Protein AF-A0AAD3QUY4-F1 (afdb_monomer_lite)

Radius of gyration: 13.64 Å; chains: 1; bounding box: 32×19×39 Å

Organism: Lates japonicus (NCBI:txid270547)

pLDDT: mean 84.62, std 13.78, range [38.97, 95.19]

Foldseek 3Di:
DCPCVAPVCLVVVLVVLQVLLPDDPVVLVVVLVVLVPDDPVVNVVVVVVLVVSLCCLVDPDPPRPHPDCVVRVCSNVSSVSVVVSNVD

Sequence (88 aa):
NPQYSSTSTYVIYAHLLRQIAALSEADHHFLVHWLKKLSARRFRQLVERLLQFISTRLFPAEPDELPPLAKCSWWIPSATRVLSLFNT

Structure (mmCIF, N/CA/C/O backbone):
data_AF-A0AAD3QUY4-F1
#
_entry.id   AF-A0AAD3QUY4-F1
#
loop_
_atom_site.group_PDB
_atom_site.id
_atom_site.type_symbol
_atom_site.label_atom_id
_atom_site.label_alt_id
_atom_site.label_comp_id
_atom_site.label_asym_id
_atom_site.label_entity_id
_atom_site.label_seq_id
_atom_site.pdbx_PDB_ins_code
_atom_site.Cartn_x
_atom_site.Cartn_y
_atom_site.Cartn_z
_atom_site.occupancy
_atom_site.B_iso_or_equiv
_atom_site.auth_seq_id
_atom_site.auth_comp_id
_atom_site.auth_asym_id
_atom_site.auth_atom_id
_atom_site.pdbx_PDB_model_num
ATOM 1 N N . ASN A 1 1 ? -12.508 7.310 -9.048 1.00 38.97 1 ASN A N 1
ATOM 2 C CA . ASN A 1 1 ? -11.587 8.273 -9.679 1.00 38.97 1 ASN A CA 1
ATOM 3 C C . ASN A 1 1 ? -10.653 7.493 -10.606 1.00 38.97 1 ASN A C 1
ATOM 5 O O . ASN A 1 1 ? -9.731 6.863 -10.100 1.00 38.97 1 ASN A O 1
ATOM 9 N N . PRO A 1 2 ? -10.950 7.430 -11.914 1.00 41.19 2 PRO A N 1
ATOM 10 C CA . PRO A 1 2 ? -10.282 6.533 -12.866 1.00 41.19 2 PRO A CA 1
ATOM 11 C C . PRO A 1 2 ? -8.817 6.897 -13.178 1.00 41.19 2 PRO A C 1
ATOM 13 O O . PRO A 1 2 ? -8.116 6.091 -13.782 1.00 41.19 2 PRO A O 1
ATOM 16 N N . GLN A 1 3 ? -8.317 8.048 -12.711 1.00 40.16 3 GLN A N 1
ATOM 17 C CA . GLN A 1 3 ? -6.926 8.478 -12.922 1.00 40.16 3 GLN A CA 1
ATOM 18 C C . GLN A 1 3 ? -5.878 7.700 -12.102 1.00 40.16 3 GLN A C 1
ATOM 20 O O . GLN A 1 3 ? -4.706 7.722 -12.452 1.00 40.16 3 GLN A O 1
ATOM 25 N N . TYR A 1 4 ? -6.275 6.974 -11.049 1.00 47.53 4 TYR A N 1
ATOM 26 C CA . TYR A 1 4 ? -5.352 6.178 -10.215 1.00 47.53 4 TYR A CA 1
ATOM 27 C C . TYR A 1 4 ? -5.180 4.722 -10.677 1.00 47.53 4 TYR A C 1
ATOM 29 O O . TYR A 1 4 ? -4.572 3.918 -9.969 1.00 47.53 4 TYR A O 1
ATOM 37 N N . SER A 1 5 ? -5.756 4.380 -11.828 1.00 49.78 5 SER A N 1
ATOM 38 C CA . SER A 1 5 ? -5.784 3.021 -12.385 1.00 49.78 5 SER A CA 1
ATOM 39 C C . SER A 1 5 ? -4.675 2.780 -13.414 1.00 49.78 5 SER A C 1
ATOM 41 O O . SER A 1 5 ? -4.553 1.672 -13.918 1.00 49.78 5 SER A O 1
ATOM 43 N N . SER A 1 6 ? -3.891 3.810 -13.746 1.00 60.28 6 SER A N 1
ATOM 44 C CA . SER A 1 6 ? -2.797 3.718 -14.712 1.00 60.28 6 SER A CA 1
ATOM 45 C C . SER A 1 6 ? -1.512 3.256 -14.020 1.00 60.28 6 SER A C 1
ATOM 47 O O . SER A 1 6 ? -1.177 3.732 -12.931 1.00 60.28 6 SER A O 1
ATOM 49 N N . THR A 1 7 ? -0.760 2.364 -14.667 1.00 64.38 7 THR A N 1
ATOM 50 C CA . THR A 1 7 ? 0.561 1.888 -14.224 1.00 64.38 7 THR A CA 1
ATOM 51 C C . THR A 1 7 ? 1.552 3.039 -13.993 1.00 64.38 7 THR A C 1
ATOM 53 O O . THR A 1 7 ? 2.439 2.932 -13.146 1.00 64.38 7 THR A O 1
ATOM 56 N N . SER A 1 8 ? 1.326 4.204 -14.611 1.00 67.00 8 SER A N 1
ATOM 57 C CA . SER A 1 8 ? 2.069 5.449 -14.355 1.00 67.00 8 SER A CA 1
ATOM 58 C C . SER A 1 8 ? 2.032 5.910 -12.888 1.00 67.00 8 SER A C 1
ATOM 60 O O . SER A 1 8 ? 3.001 6.472 -12.377 1.00 67.00 8 SER A O 1
ATOM 62 N N . THR A 1 9 ? 0.947 5.636 -12.153 1.00 81.31 9 THR A N 1
ATOM 63 C CA . THR A 1 9 ? 0.806 6.059 -10.748 1.00 81.31 9 THR A CA 1
ATOM 64 C C . THR A 1 9 ? 1.454 5.081 -9.765 1.00 81.31 9 THR A C 1
ATOM 66 O O . THR A 1 9 ? 1.577 5.388 -8.576 1.00 81.31 9 THR A O 1
ATOM 69 N N . TYR A 1 10 ? 1.897 3.909 -10.233 1.00 85.31 10 TYR A N 1
ATOM 70 C CA . TYR A 1 10 ? 2.452 2.860 -9.373 1.00 85.31 10 TYR A CA 1
ATOM 71 C C . TYR A 1 10 ? 3.798 3.269 -8.784 1.00 85.31 10 TYR A C 1
ATOM 73 O O . TYR A 1 10 ? 4.095 2.903 -7.652 1.00 85.31 10 TYR A O 1
ATOM 81 N N . VAL A 1 11 ? 4.567 4.102 -9.489 1.00 87.75 11 VAL A N 1
ATOM 82 C CA . VAL A 1 11 ? 5.811 4.679 -8.961 1.00 87.75 11 VAL A CA 1
ATOM 83 C C . VAL A 1 11 ? 5.526 5.545 -7.732 1.00 87.75 11 VAL A C 1
ATOM 85 O O . VAL A 1 11 ? 6.136 5.355 -6.681 1.00 87.75 11 VAL A O 1
ATOM 88 N N . ILE A 1 12 ? 4.551 6.454 -7.833 1.00 89.62 12 ILE A N 1
ATOM 89 C CA . ILE A 1 12 ? 4.134 7.322 -6.721 1.00 89.62 12 ILE A CA 1
ATOM 90 C C . ILE A 1 12 ? 3.617 6.470 -5.562 1.00 89.62 12 ILE A C 1
ATOM 92 O O . ILE A 1 12 ? 3.990 6.687 -4.408 1.00 89.62 12 ILE A O 1
ATOM 96 N N . TYR A 1 13 ? 2.793 5.466 -5.870 1.00 90.31 13 TYR A N 1
ATOM 97 C CA . TYR A 1 13 ? 2.254 4.568 -4.860 1.00 90.31 13 TYR A CA 1
ATOM 98 C C . TYR A 1 13 ? 3.359 3.781 -4.150 1.00 90.31 13 TYR A C 1
ATOM 100 O O . TYR A 1 13 ? 3.372 3.735 -2.924 1.00 90.31 13 TYR A O 1
ATOM 108 N N . ALA A 1 14 ? 4.347 3.261 -4.880 1.00 91.75 14 ALA A N 1
ATOM 109 C CA . ALA A 1 14 ? 5.500 2.588 -4.296 1.00 91.75 14 ALA A CA 1
ATOM 110 C C . ALA A 1 14 ? 6.242 3.498 -3.311 1.00 91.75 14 ALA A C 1
ATOM 112 O O . ALA A 1 14 ? 6.531 3.088 -2.187 1.00 91.75 14 ALA A O 1
ATOM 113 N N . HIS A 1 15 ? 6.516 4.747 -3.702 1.00 92.44 15 HIS A N 1
ATOM 114 C CA . HIS A 1 15 ? 7.167 5.714 -2.821 1.00 92.44 15 HIS A CA 1
ATOM 115 C C . HIS A 1 15 ? 6.354 5.981 -1.554 1.00 92.44 15 HIS A C 1
ATOM 117 O O . HIS A 1 15 ? 6.934 5.987 -0.470 1.00 92.44 15 HIS A O 1
ATOM 123 N N . LEU A 1 16 ? 5.030 6.122 -1.658 1.00 94.38 16 LEU A N 1
ATOM 124 C CA . LEU A 1 16 ? 4.158 6.249 -0.490 1.00 94.38 16 LEU A CA 1
ATOM 125 C C . LEU A 1 16 ? 4.272 5.029 0.435 1.00 94.38 16 LEU A C 1
ATOM 127 O O . LEU A 1 16 ? 4.456 5.193 1.638 1.00 94.38 16 LEU A O 1
ATOM 131 N N . LEU A 1 17 ? 4.218 3.811 -0.112 1.00 94.75 17 LEU A N 1
ATOM 132 C CA . LEU A 1 17 ? 4.357 2.583 0.677 1.00 94.75 17 LEU A CA 1
ATOM 133 C C . LEU A 1 17 ? 5.716 2.504 1.368 1.00 94.75 17 LEU A 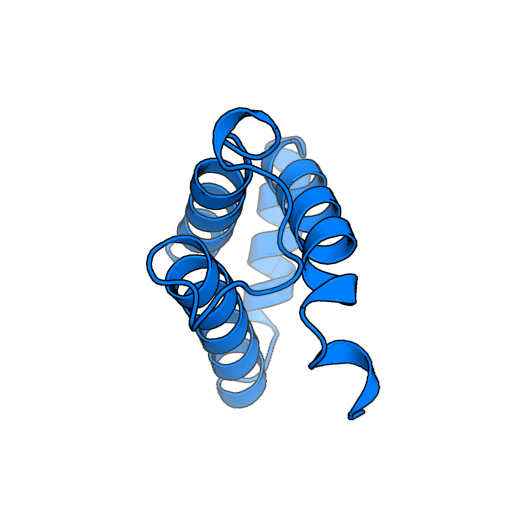C 1
ATOM 135 O O . LEU A 1 17 ? 5.791 2.084 2.518 1.00 94.75 17 LEU A O 1
ATOM 139 N N . ARG A 1 18 ? 6.781 2.954 0.702 1.00 94.44 18 ARG A N 1
ATOM 140 C CA . ARG A 1 18 ? 8.115 3.033 1.300 1.00 94.44 18 ARG A CA 1
ATOM 141 C C . ARG A 1 18 ? 8.172 4.039 2.449 1.00 94.4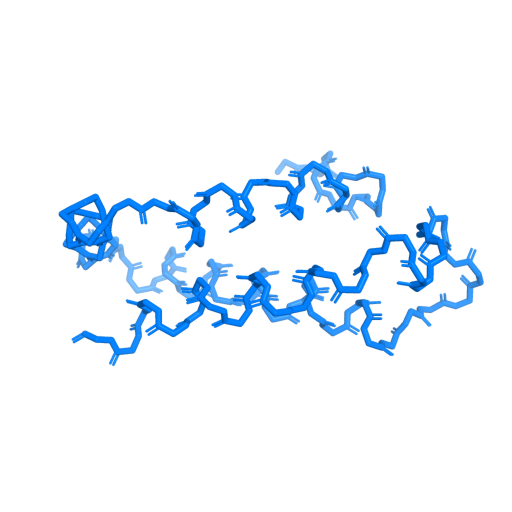4 18 ARG A C 1
ATOM 143 O O . ARG A 1 18 ? 8.793 3.736 3.460 1.00 94.44 18 ARG A O 1
ATOM 150 N N . GLN A 1 19 ? 7.528 5.199 2.311 1.00 95.19 19 GLN A N 1
ATOM 151 C CA . GLN A 1 19 ? 7.444 6.184 3.395 1.00 95.19 19 GLN A CA 1
ATOM 152 C C . GLN A 1 19 ? 6.669 5.620 4.589 1.00 95.19 19 GLN A C 1
ATOM 154 O O . GLN A 1 19 ? 7.164 5.683 5.706 1.00 95.19 19 GLN A O 1
ATOM 159 N N . ILE A 1 20 ? 5.518 4.977 4.353 1.00 94.25 20 ILE A N 1
ATOM 160 C CA . ILE A 1 20 ? 4.736 4.320 5.413 1.00 94.25 20 ILE A CA 1
ATOM 161 C C . ILE A 1 20 ? 5.561 3.220 6.093 1.00 94.25 20 ILE A C 1
ATOM 163 O O . ILE A 1 20 ? 5.613 3.146 7.316 1.00 94.25 20 ILE A O 1
ATOM 167 N N . ALA A 1 21 ? 6.244 2.380 5.318 1.00 94.31 21 ALA A N 1
ATOM 168 C CA . ALA A 1 21 ? 7.097 1.315 5.836 1.00 94.31 21 ALA A CA 1
ATOM 169 C C . ALA A 1 21 ? 8.262 1.840 6.700 1.00 94.31 21 ALA A C 1
ATOM 171 O O . ALA A 1 21 ? 8.693 1.135 7.610 1.00 94.31 21 ALA A O 1
ATOM 172 N N . ALA A 1 22 ? 8.747 3.053 6.423 1.00 94.56 22 ALA A N 1
ATOM 173 C CA . ALA A 1 22 ? 9.855 3.703 7.121 1.00 94.56 22 ALA A CA 1
ATOM 174 C C . ALA A 1 22 ? 9.425 4.627 8.277 1.00 94.56 22 ALA A C 1
ATOM 176 O O . ALA A 1 22 ? 10.289 5.254 8.889 1.00 94.56 22 ALA A O 1
ATOM 177 N N . LEU A 1 23 ? 8.122 4.732 8.568 1.00 94.44 23 LEU A N 1
ATOM 178 C CA . LEU A 1 23 ? 7.629 5.463 9.737 1.00 94.44 23 LEU A CA 1
ATOM 179 C C . LEU A 1 23 ? 8.209 4.892 11.042 1.00 94.44 23 LEU A C 1
ATOM 181 O O . LEU A 1 23 ? 8.647 3.741 11.096 1.00 94.44 23 LEU A O 1
ATOM 185 N N . SER A 1 24 ? 8.207 5.714 12.093 1.00 94.75 24 SER A N 1
ATOM 186 C CA . SER A 1 24 ? 8.581 5.267 13.434 1.00 94.75 24 SER A CA 1
ATOM 187 C C . SER A 1 24 ? 7.539 4.293 14.000 1.00 94.75 24 SER A C 1
ATOM 189 O O . SER A 1 24 ? 6.376 4.321 13.600 1.00 94.75 24 SER A O 1
ATOM 191 N N . GLU A 1 25 ? 7.922 3.478 14.985 1.00 90.81 25 GLU A N 1
ATOM 192 C CA . GLU A 1 25 ? 6.988 2.557 15.660 1.00 90.81 25 GLU A CA 1
ATOM 193 C C . GLU A 1 25 ? 5.775 3.291 16.261 1.00 90.81 25 GLU A C 1
ATOM 195 O O . GLU A 1 25 ? 4.641 2.818 16.181 1.00 90.81 25 GLU A O 1
ATOM 200 N N . ALA A 1 26 ? 5.985 4.493 16.811 1.00 93.12 26 ALA A N 1
ATOM 201 C CA . ALA A 1 26 ? 4.898 5.314 17.339 1.00 93.12 26 ALA A CA 1
ATOM 202 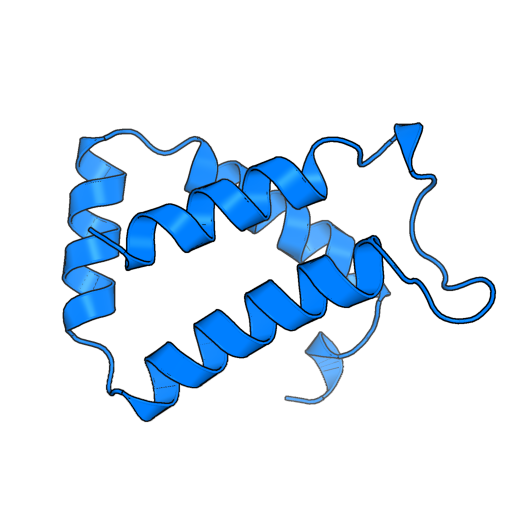C C . ALA A 1 26 ? 3.900 5.701 16.235 1.00 93.12 26 ALA A C 1
ATOM 204 O O . ALA A 1 26 ? 2.689 5.548 16.406 1.00 93.12 26 ALA A O 1
ATOM 205 N N . ASP A 1 27 ? 4.399 6.140 15.081 1.00 93.75 27 ASP A N 1
ATOM 206 C CA . ASP A 1 27 ? 3.567 6.497 13.931 1.00 93.75 27 ASP A CA 1
ATOM 207 C C . ASP A 1 27 ? 2.862 5.271 13.330 1.00 93.75 27 ASP A C 1
ATOM 209 O O . ASP A 1 27 ? 1.707 5.371 12.906 1.00 93.75 27 ASP A O 1
ATOM 213 N N . HIS A 1 28 ? 3.505 4.096 13.339 1.00 92.81 28 HIS A N 1
ATOM 214 C CA . HIS A 1 28 ? 2.859 2.834 12.969 1.00 92.81 28 HIS A CA 1
ATOM 215 C C . HIS A 1 28 ? 1.693 2.516 13.897 1.00 92.81 28 HIS A C 1
ATOM 217 O O . HIS A 1 28 ? 0.603 2.222 13.408 1.00 92.81 28 HIS A O 1
ATOM 223 N N . HIS A 1 29 ? 1.866 2.645 15.213 1.00 92.38 29 HIS A N 1
ATOM 224 C CA . HIS A 1 29 ? 0.778 2.438 16.170 1.00 92.38 29 HIS A CA 1
ATOM 225 C C . HIS A 1 29 ? -0.395 3.394 15.920 1.00 92.38 29 HIS A C 1
ATOM 227 O O . HIS A 1 29 ? -1.553 2.961 15.904 1.00 92.38 29 HIS A O 1
ATOM 233 N N . PHE A 1 30 ? -0.121 4.678 15.662 1.00 92.94 30 PHE A N 1
ATOM 234 C CA . PHE A 1 30 ? -1.162 5.645 15.304 1.00 92.94 30 PHE A CA 1
ATOM 235 C C . PHE A 1 30 ? -1.883 5.268 14.009 1.00 92.94 30 PHE A C 1
ATOM 237 O O . PHE A 1 30 ? -3.115 5.324 13.953 1.00 92.94 30 PHE A O 1
ATOM 244 N N . LEU A 1 31 ? -1.141 4.847 12.983 1.00 91.88 31 LEU A N 1
ATOM 245 C CA . LEU A 1 31 ? -1.703 4.434 11.703 1.00 91.88 31 LEU A CA 1
ATOM 246 C C . LEU A 1 31 ? -2.598 3.200 11.855 1.00 91.88 31 LEU A C 1
ATOM 248 O O . LEU A 1 31 ? -3.732 3.214 11.381 1.00 91.88 31 LEU A O 1
ATOM 252 N N . VAL A 1 32 ? -2.133 2.159 12.548 1.00 92.12 32 VAL A N 1
ATOM 253 C CA . VAL A 1 32 ? -2.912 0.938 12.815 1.00 92.12 32 VAL A CA 1
ATOM 254 C C . VAL A 1 32 ? -4.184 1.269 13.586 1.00 92.12 32 VAL A C 1
ATOM 256 O O . VAL A 1 32 ? -5.273 0.817 13.227 1.00 92.12 32 VAL A O 1
ATOM 259 N N . HIS A 1 33 ? -4.083 2.118 14.607 1.00 92.19 33 HIS A N 1
ATOM 260 C CA . HIS A 1 33 ? -5.247 2.561 15.363 1.00 92.19 33 HIS A CA 1
ATOM 261 C C . HIS A 1 33 ? -6.241 3.354 14.498 1.00 92.19 33 HIS A C 1
ATOM 263 O O . HIS A 1 33 ? -7.454 3.179 14.623 1.00 92.19 33 HIS A O 1
ATOM 269 N N . TRP A 1 34 ? -5.75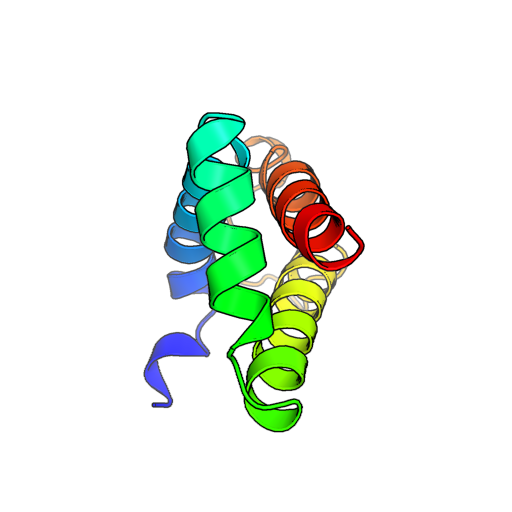5 4.195 13.582 1.00 91.81 34 TRP A N 1
ATOM 270 C CA . TRP A 1 34 ? -6.609 4.898 12.626 1.00 91.81 34 TRP A CA 1
ATOM 271 C C . TRP A 1 34 ? -7.285 3.935 11.640 1.00 91.81 34 TRP A C 1
ATOM 273 O O . TRP A 1 34 ? -8.484 4.055 11.385 1.00 91.81 34 TRP A O 1
ATOM 283 N N . LEU A 1 35 ? -6.558 2.933 11.141 1.00 89.69 35 LEU A N 1
ATOM 284 C CA . LEU A 1 35 ? -7.088 1.914 10.231 1.00 89.69 35 LEU A CA 1
ATOM 285 C C . LEU A 1 35 ? -8.192 1.075 10.880 1.00 89.69 35 LEU A C 1
ATOM 287 O O . LEU A 1 35 ? -9.187 0.783 10.218 1.00 89.69 35 LEU A O 1
ATOM 291 N N . LYS A 1 36 ? -8.080 0.773 12.180 1.00 89.12 36 LYS A N 1
ATOM 292 C CA . LYS A 1 36 ? -9.128 0.089 12.963 1.00 89.12 36 LYS A CA 1
ATOM 293 C C . LYS A 1 36 ? -10.451 0.872 13.012 1.00 89.12 36 LYS A C 1
ATOM 295 O O . LYS A 1 36 ? -11.498 0.275 13.243 1.00 89.12 36 LYS A O 1
ATOM 300 N N . LYS A 1 37 ? -10.438 2.187 12.752 1.00 92.69 37 LYS A N 1
ATOM 301 C CA . LYS A 1 37 ? -11.651 3.026 12.662 1.00 92.69 37 LYS A CA 1
ATOM 302 C C . LYS A 1 37 ? -12.297 3.030 11.273 1.00 92.69 37 LYS A C 1
ATOM 304 O O . LYS A 1 37 ? -13.383 3.590 11.110 1.00 92.69 37 LYS A O 1
ATOM 309 N N . LEU A 1 38 ? -11.653 2.459 10.254 1.00 91.75 38 LEU A N 1
ATOM 310 C CA . LEU A 1 38 ? -12.240 2.355 8.922 1.00 91.75 38 LEU A CA 1
ATOM 311 C C . LEU A 1 38 ? -13.358 1.312 8.904 1.00 91.75 38 LEU A C 1
ATOM 313 O O . LEU A 1 38 ? -13.293 0.283 9.569 1.00 91.75 38 LEU A O 1
ATOM 317 N N . SER A 1 39 ? -14.376 1.540 8.073 1.00 94.12 39 SER A N 1
ATOM 318 C CA . SER A 1 39 ? -15.368 0.498 7.816 1.00 94.12 39 SER A CA 1
ATOM 319 C C . SER A 1 39 ? -14.722 -0.696 7.114 1.00 94.12 39 SER A C 1
ATOM 321 O O . SER A 1 39 ? -13.833 -0.522 6.273 1.00 94.12 39 SER A O 1
ATOM 323 N N . ALA A 1 40 ? -15.230 -1.902 7.380 1.00 91.81 40 ALA A N 1
ATOM 324 C CA . ALA A 1 40 ? -14.738 -3.137 6.766 1.00 91.81 40 ALA A CA 1
ATOM 325 C C . ALA A 1 40 ? -14.650 -3.043 5.230 1.00 91.81 40 ALA A C 1
ATOM 327 O O . ALA A 1 40 ? -13.688 -3.513 4.629 1.00 91.81 40 ALA A O 1
ATOM 328 N N . ARG A 1 41 ? -15.603 -2.347 4.590 1.00 94.50 41 ARG A N 1
ATOM 329 C CA . ARG A 1 41 ? -15.585 -2.090 3.141 1.00 94.50 41 ARG A CA 1
ATOM 330 C C . ARG A 1 41 ? -14.362 -1.281 2.701 1.00 94.50 41 ARG A C 1
ATOM 332 O O . ARG A 1 41 ? -13.726 -1.641 1.717 1.00 94.50 41 ARG A O 1
ATOM 339 N N . ARG A 1 42 ? -14.042 -0.186 3.399 1.00 92.88 42 ARG A N 1
ATOM 340 C CA . ARG A 1 42 ? -12.886 0.667 3.063 1.00 92.88 42 ARG A CA 1
ATOM 341 C C . ARG A 1 42 ? -11.570 -0.047 3.349 1.00 92.88 42 ARG A C 1
ATOM 343 O O . ARG A 1 42 ? -10.649 0.043 2.547 1.00 92.88 42 ARG A O 1
ATOM 350 N N . PHE A 1 43 ? -11.504 -0.776 4.460 1.00 92.00 43 PHE A N 1
ATOM 351 C CA . PHE A 1 43 ? -10.336 -1.579 4.806 1.00 92.00 43 PHE A CA 1
ATOM 352 C C . PHE A 1 43 ? -10.062 -2.654 3.747 1.00 92.00 43 PHE A C 1
ATOM 354 O O . PHE A 1 43 ? -8.954 -2.740 3.226 1.00 92.00 43 PHE A O 1
ATOM 361 N N . ARG A 1 44 ? -11.098 -3.391 3.329 1.00 92.81 44 ARG A N 1
ATOM 362 C CA . ARG A 1 44 ? -10.999 -4.376 2.247 1.00 92.81 44 ARG A CA 1
ATOM 363 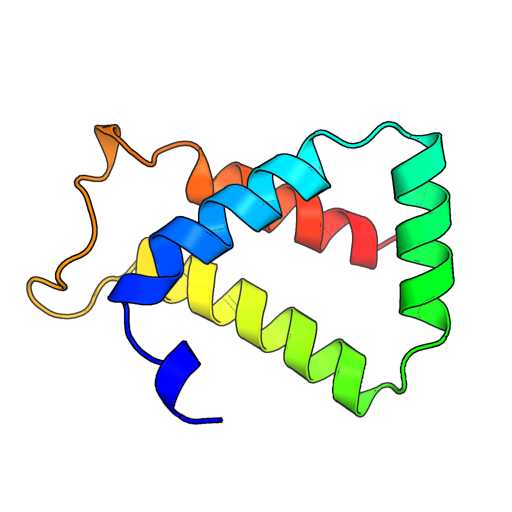C C . ARG A 1 44 ? -10.482 -3.763 0.944 1.00 92.81 44 ARG A C 1
ATOM 365 O O . ARG A 1 44 ? -9.566 -4.315 0.351 1.00 92.81 44 ARG A O 1
ATOM 372 N N . GLN A 1 45 ? -10.993 -2.597 0.547 1.00 93.12 45 GLN A N 1
ATOM 373 C CA . GLN A 1 45 ? -10.514 -1.888 -0.649 1.00 93.12 45 GLN A CA 1
ATOM 374 C C . GLN A 1 45 ? -9.028 -1.501 -0.563 1.00 93.12 45 GLN A C 1
ATOM 376 O O . GLN A 1 45 ? -8.329 -1.525 -1.575 1.00 93.12 45 GLN A O 1
ATOM 381 N N . LEU A 1 46 ? -8.526 -1.146 0.626 1.00 91.81 46 LEU A N 1
ATOM 382 C CA . LEU A 1 46 ? -7.100 -0.867 0.831 1.00 91.81 46 LEU A CA 1
ATOM 383 C C . LEU A 1 46 ? -6.249 -2.130 0.673 1.00 91.81 46 LEU A C 1
ATOM 385 O O . LEU A 1 46 ? -5.234 -2.091 -0.020 1.00 91.81 46 LEU A O 1
ATOM 389 N N . VAL A 1 47 ? -6.679 -3.241 1.279 1.00 93.25 47 VAL A N 1
ATOM 390 C CA . VAL A 1 47 ? -6.001 -4.541 1.164 1.00 93.25 47 VAL A CA 1
ATOM 391 C C . VAL A 1 47 ? -5.979 -5.008 -0.291 1.00 93.25 47 VAL A C 1
ATOM 393 O O . VAL A 1 47 ? -4.917 -5.337 -0.811 1.00 93.25 47 VAL A O 1
ATOM 396 N N . GLU A 1 48 ? -7.120 -4.970 -0.979 1.00 94.06 48 GLU A N 1
ATOM 397 C CA . GLU A 1 48 ? -7.234 -5.352 -2.392 1.00 94.06 48 GLU A CA 1
ATOM 398 C C . GLU A 1 48 ? -6.309 -4.510 -3.279 1.00 94.06 48 GLU A C 1
ATOM 400 O O . GLU A 1 48 ? -5.625 -5.054 -4.142 1.00 94.06 48 GLU A O 1
ATOM 405 N N . ARG A 1 49 ? -6.203 -3.200 -3.024 1.00 92.06 49 ARG A N 1
ATOM 406 C CA . ARG A 1 49 ? -5.310 -2.313 -3.784 1.00 92.06 49 ARG A CA 1
ATOM 407 C C . ARG A 1 49 ? -3.828 -2.632 -3.570 1.00 92.06 49 ARG A C 1
ATOM 409 O O . ARG A 1 49 ? -3.056 -2.581 -4.527 1.00 92.06 49 ARG A O 1
ATOM 416 N N . LEU A 1 50 ? -3.425 -2.968 -2.344 1.00 92.81 50 LEU A N 1
ATOM 417 C CA . LEU A 1 50 ? -2.058 -3.410 -2.045 1.00 92.81 50 LEU A CA 1
ATOM 418 C C . LEU A 1 50 ? -1.742 -4.742 -2.729 1.00 92.81 50 LEU A C 1
ATOM 420 O O . LEU A 1 50 ? -0.691 -4.878 -3.353 1.00 92.81 50 LEU A O 1
ATOM 424 N N . LEU A 1 51 ? -2.665 -5.703 -2.654 1.00 92.56 51 LEU A N 1
ATOM 425 C CA . LEU A 1 51 ? -2.516 -7.007 -3.299 1.00 92.56 51 LEU A CA 1
ATOM 426 C C . LEU A 1 51 ? -2.466 -6.883 -4.823 1.00 92.56 51 LEU A C 1
ATOM 428 O O . LEU A 1 51 ? -1.637 -7.538 -5.452 1.00 92.56 51 LEU A O 1
ATOM 432 N N . GLN A 1 52 ? -3.286 -6.013 -5.417 1.00 91.00 52 GLN A N 1
ATOM 433 C CA . GLN A 1 52 ? -3.241 -5.719 -6.847 1.00 91.00 52 GLN A CA 1
ATOM 434 C C . GLN A 1 52 ? -1.886 -5.121 -7.239 1.00 91.00 52 GLN A C 1
ATOM 436 O O . GLN A 1 52 ? -1.264 -5.607 -8.175 1.00 91.00 52 GLN A O 1
ATOM 441 N N . PHE A 1 53 ? -1.382 -4.136 -6.489 1.00 90.25 53 PHE A N 1
ATOM 442 C CA . PHE A 1 53 ? -0.066 -3.545 -6.742 1.00 90.25 53 PHE A CA 1
ATOM 443 C C . PHE A 1 53 ? 1.064 -4.587 -6.700 1.00 90.25 53 PHE A C 1
ATOM 445 O O . PHE A 1 53 ? 1.914 -4.613 -7.591 1.00 90.25 53 PHE A O 1
ATOM 452 N N . ILE A 1 54 ? 1.056 -5.473 -5.697 1.00 90.62 54 ILE A N 1
ATOM 453 C CA . ILE A 1 54 ? 2.027 -6.572 -5.591 1.00 90.62 54 ILE A CA 1
ATOM 454 C C . ILE A 1 54 ? 1.882 -7.534 -6.776 1.00 90.62 54 ILE A C 1
ATOM 456 O O . ILE A 1 54 ? 2.883 -7.884 -7.399 1.00 90.62 54 ILE A O 1
ATOM 460 N N . SER A 1 55 ? 0.652 -7.925 -7.114 1.00 89.75 55 SER A N 1
ATOM 461 C CA . SER A 1 55 ? 0.364 -8.885 -8.187 1.00 89.75 55 SER A CA 1
ATOM 462 C C . SER A 1 55 ? 0.800 -8.357 -9.549 1.00 89.75 55 SER A C 1
ATOM 464 O O . SER A 1 55 ? 1.544 -9.035 -10.244 1.00 89.75 55 SER A O 1
ATOM 466 N N . THR A 1 56 ? 0.429 -7.122 -9.897 1.00 86.75 56 THR A N 1
ATOM 467 C CA . THR A 1 56 ? 0.857 -6.460 -11.137 1.00 86.75 56 THR A CA 1
ATOM 468 C C . THR A 1 56 ? 2.375 -6.317 -11.205 1.00 86.75 56 THR A C 1
ATOM 470 O O . THR A 1 56 ? 2.953 -6.382 -12.284 1.00 86.75 56 THR A O 1
ATOM 473 N N . ARG A 1 57 ? 3.055 -6.137 -10.064 1.00 85.75 57 ARG A N 1
ATOM 474 C CA . ARG A 1 57 ? 4.517 -6.044 -10.061 1.00 85.75 57 ARG A CA 1
ATOM 475 C C . ARG A 1 57 ? 5.210 -7.398 -10.226 1.00 85.75 57 ARG A C 1
ATOM 477 O O . ARG A 1 57 ? 6.274 -7.442 -10.838 1.00 85.75 57 ARG A O 1
ATOM 484 N N . LEU A 1 58 ? 4.648 -8.463 -9.656 1.00 86.94 58 LEU A N 1
ATOM 485 C CA . LEU A 1 58 ? 5.165 -9.831 -9.780 1.00 86.94 58 LEU A CA 1
ATOM 486 C C . LEU A 1 58 ? 4.875 -10.437 -11.155 1.00 86.94 58 LEU A C 1
ATOM 488 O O . LEU A 1 58 ? 5.717 -11.138 -11.707 1.00 86.94 58 LEU A O 1
ATOM 492 N N . PHE A 1 59 ? 3.696 -10.145 -11.696 1.00 85.44 59 PHE A N 1
ATOM 493 C CA . PHE A 1 59 ? 3.178 -10.686 -12.945 1.00 85.44 59 PHE A CA 1
ATOM 494 C C . PHE A 1 59 ? 2.683 -9.529 -13.826 1.00 85.44 59 PHE A C 1
ATOM 496 O O . PHE A 1 59 ? 1.472 -9.332 -13.958 1.00 85.44 59 PHE A O 1
ATOM 503 N N . PRO A 1 60 ? 3.595 -8.708 -14.377 1.00 76.81 60 PRO A N 1
ATOM 504 C CA . PRO A 1 60 ? 3.201 -7.641 -15.286 1.00 76.81 60 PRO A CA 1
ATOM 505 C C . PRO A 1 60 ? 2.579 -8.252 -16.547 1.00 76.81 60 PRO A C 1
ATOM 507 O O . PRO A 1 60 ? 3.110 -9.220 -17.095 1.00 76.81 60 PRO A O 1
ATOM 510 N N . ALA A 1 61 ? 1.458 -7.694 -17.006 1.00 68.50 61 ALA A N 1
ATOM 511 C CA . ALA A 1 61 ? 0.979 -7.979 -18.355 1.00 68.50 61 ALA A CA 1
ATOM 512 C C . ALA A 1 61 ? 1.969 -7.370 -19.376 1.00 68.50 61 ALA A C 1
ATOM 514 O O . ALA A 1 61 ? 2.772 -6.513 -19.006 1.00 68.50 61 ALA A O 1
ATOM 515 N N . GLU A 1 62 ? 1.966 -7.871 -20.618 1.00 64.44 62 GLU A N 1
ATOM 516 C CA . GLU A 1 62 ? 2.807 -7.454 -21.765 1.00 64.44 62 GLU A CA 1
ATOM 517 C C . GLU A 1 62 ? 3.309 -5.999 -21.741 1.00 64.44 62 GLU A C 1
ATOM 519 O O . GLU A 1 62 ? 2.554 -5.123 -21.335 1.00 64.44 62 GLU A O 1
ATOM 524 N N . PRO A 1 63 ? 4.519 -5.720 -22.275 1.00 59.84 63 PRO A N 1
ATOM 525 C CA . PRO A 1 63 ? 5.510 -4.837 -21.652 1.00 59.84 63 PRO A CA 1
ATOM 526 C C . PRO A 1 63 ? 4.883 -3.558 -21.087 1.00 59.84 63 PRO A C 1
ATOM 528 O O . PRO A 1 63 ? 4.907 -2.497 -21.709 1.00 59.84 63 PRO A O 1
ATOM 531 N N . ASP A 1 64 ? 4.321 -3.687 -19.886 1.00 59.78 64 ASP A N 1
ATOM 532 C CA . ASP A 1 64 ? 3.777 -2.575 -19.130 1.00 59.78 64 ASP A CA 1
ATOM 533 C C . ASP A 1 64 ? 4.913 -1.556 -18.946 1.00 59.78 64 ASP A C 1
ATOM 535 O O . ASP A 1 64 ? 6.068 -1.944 -18.735 1.00 59.78 64 ASP A O 1
ATOM 539 N N . GLU A 1 65 ? 4.603 -0.256 -18.984 1.00 68.88 65 GLU A N 1
ATOM 540 C CA . GLU A 1 65 ? 5.544 0.870 -18.795 1.00 68.88 65 GLU A CA 1
ATOM 541 C C . GLU A 1 65 ? 6.141 0.930 -17.370 1.00 68.88 65 GLU A C 1
ATOM 543 O O . GLU A 1 65 ? 6.486 1.983 -16.826 1.00 68.88 65 GLU A O 1
ATOM 548 N N . LEU A 1 66 ? 6.227 -0.211 -16.699 1.00 72.62 66 LEU A N 1
ATOM 549 C CA . LEU A 1 66 ? 6.792 -0.339 -15.386 1.00 72.62 66 LEU A CA 1
ATOM 550 C C . LEU A 1 66 ? 8.321 -0.246 -15.459 1.00 72.62 66 LEU A C 1
ATOM 552 O O . LEU A 1 66 ? 8.967 -0.875 -16.300 1.00 72.62 66 LEU A O 1
ATOM 556 N N . PRO A 1 67 ? 8.944 0.476 -14.516 1.00 77.31 67 PRO A N 1
ATOM 557 C CA . PRO A 1 67 ? 10.392 0.562 -14.448 1.00 77.31 67 PRO A CA 1
ATOM 558 C C . PRO A 1 67 ? 11.035 -0.831 -14.291 1.00 77.31 67 PRO A C 1
ATOM 560 O O . PRO A 1 67 ? 10.444 -1.721 -13.659 1.00 77.31 67 PRO A O 1
ATOM 563 N N . PRO A 1 68 ? 12.274 -1.023 -14.789 1.00 78.94 68 PRO A N 1
ATOM 564 C CA . PRO A 1 68 ? 12.997 -2.289 -14.683 1.00 78.94 68 PRO A CA 1
ATOM 565 C C . PRO A 1 68 ? 13.023 -2.838 -13.254 1.00 78.94 68 PRO A C 1
ATOM 567 O O . PRO A 1 68 ? 13.161 -2.070 -12.296 1.00 78.94 68 PRO A O 1
ATOM 570 N N . LEU A 1 69 ? 12.938 -4.166 -13.098 1.00 74.31 69 LEU A N 1
ATOM 571 C CA . LEU A 1 69 ? 12.881 -4.822 -11.782 1.00 74.31 69 LEU A CA 1
ATOM 572 C C . LEU A 1 69 ? 14.003 -4.368 -10.840 1.00 74.31 69 LEU A C 1
ATOM 574 O O . LEU A 1 69 ? 13.740 -4.032 -9.687 1.00 74.31 69 LEU A O 1
ATOM 578 N N . ALA A 1 70 ? 15.221 -4.241 -11.372 1.00 75.50 70 ALA A N 1
ATOM 579 C CA . ALA A 1 70 ? 16.405 -3.812 -10.633 1.00 75.50 70 ALA A CA 1
ATOM 580 C C . ALA A 1 70 ? 16.270 -2.424 -9.973 1.00 75.50 70 ALA A C 1
ATOM 582 O O . ALA A 1 70 ? 16.797 -2.216 -8.884 1.00 75.50 70 ALA A O 1
ATOM 583 N N . LYS A 1 71 ? 15.537 -1.477 -10.581 1.00 76.50 71 LYS A N 1
ATOM 584 C CA . LYS A 1 71 ? 15.362 -0.112 -10.036 1.00 76.50 71 LYS A CA 1
ATOM 585 C C . LYS A 1 71 ? 14.298 -0.032 -8.933 1.00 76.50 71 LYS A C 1
ATOM 587 O O . LYS A 1 71 ? 14.214 0.957 -8.205 1.00 76.50 71 LYS A O 1
ATOM 592 N N . CYS A 1 72 ? 13.493 -1.080 -8.801 1.00 83.94 72 CYS A N 1
ATOM 593 C CA . CYS A 1 72 ? 12.276 -1.102 -7.994 1.00 83.94 72 CYS A CA 1
ATOM 594 C C . CYS A 1 72 ? 12.177 -2.379 -7.150 1.00 83.94 72 CYS A C 1
ATOM 596 O O . CYS A 1 72 ? 11.084 -2.792 -6.765 1.00 83.94 72 CYS A O 1
ATOM 598 N N . SER A 1 73 ? 13.320 -2.995 -6.841 1.00 85.44 73 SER A N 1
ATOM 599 C CA . SER A 1 73 ? 13.436 -4.184 -5.984 1.00 85.44 73 SER A CA 1
ATOM 600 C C . SER A 1 73 ? 12.816 -3.980 -4.597 1.00 85.44 73 SER A C 1
ATOM 602 O O . SER A 1 73 ? 12.345 -4.925 -3.975 1.00 85.44 73 SER A O 1
ATOM 604 N N . TRP A 1 74 ? 12.749 -2.730 -4.135 1.00 91.56 74 TRP A N 1
ATOM 605 C CA . TRP A 1 74 ? 12.165 -2.331 -2.856 1.00 91.56 74 TRP A CA 1
ATOM 606 C C . TRP A 1 74 ? 10.630 -2.208 -2.864 1.00 91.56 74 TRP A C 1
ATOM 608 O O . TRP A 1 74 ? 10.040 -2.064 -1.793 1.00 91.56 74 TRP A O 1
ATOM 618 N N . TRP A 1 75 ? 9.960 -2.265 -4.022 1.00 93.38 75 TRP A N 1
ATOM 619 C CA . TRP A 1 75 ? 8.506 -2.053 -4.118 1.00 93.38 75 TRP A CA 1
ATOM 620 C C . TRP A 1 75 ? 7.712 -3.123 -3.369 1.00 93.38 75 TRP A C 1
ATOM 622 O O . TRP A 1 75 ? 6.887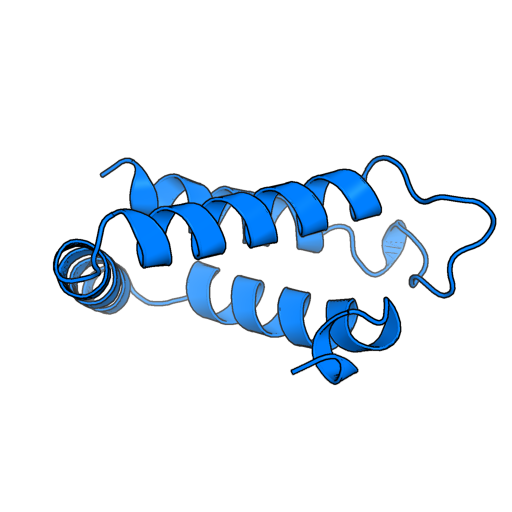 -2.793 -2.519 1.00 93.38 75 TRP A O 1
ATOM 632 N N . ILE A 1 76 ? 7.992 -4.397 -3.657 1.00 92.31 76 ILE A N 1
ATOM 633 C CA . ILE A 1 76 ? 7.296 -5.529 -3.036 1.00 92.31 76 ILE A CA 1
ATOM 634 C C . ILE A 1 76 ? 7.594 -5.591 -1.529 1.00 92.31 76 ILE A C 1
ATOM 636 O O . ILE A 1 76 ? 6.634 -5.589 -0.763 1.00 92.31 76 ILE A O 1
ATOM 640 N N . PRO A 1 77 ? 8.861 -5.535 -1.059 1.00 93.88 77 PRO A N 1
ATOM 641 C CA . PRO A 1 77 ? 9.150 -5.499 0.376 1.00 93.88 77 PRO A CA 1
ATOM 642 C C . PRO A 1 77 ? 8.441 -4.360 1.122 1.00 93.88 77 PRO A C 1
ATOM 644 O O . PRO A 1 77 ? 7.924 -4.575 2.217 1.00 93.88 77 PRO A O 1
ATOM 647 N N . SER A 1 78 ? 8.364 -3.163 0.523 1.00 94.56 78 SER A N 1
ATOM 648 C CA . SER A 1 78 ? 7.656 -2.025 1.129 1.00 94.56 78 SER A CA 1
ATOM 649 C C . SER A 1 78 ? 6.156 -2.299 1.247 1.00 94.56 78 SER A C 1
ATOM 651 O O . SER A 1 78 ? 5.577 -2.098 2.311 1.00 94.56 78 SER A O 1
ATOM 653 N N . ALA A 1 79 ? 5.528 -2.802 0.181 1.00 94.06 79 ALA A N 1
ATOM 654 C CA . ALA A 1 79 ? 4.105 -3.130 0.176 1.00 94.06 79 ALA A CA 1
ATOM 655 C C . ALA A 1 79 ? 3.758 -4.237 1.184 1.00 94.06 79 ALA A C 1
ATOM 657 O O . ALA A 1 79 ? 2.792 -4.105 1.934 1.00 94.06 79 ALA A O 1
ATOM 658 N N . THR A 1 80 ? 4.578 -5.290 1.258 1.00 94.00 80 THR A N 1
ATOM 659 C CA . THR A 1 80 ? 4.405 -6.383 2.223 1.00 94.00 80 THR A CA 1
ATOM 660 C C . THR A 1 80 ? 4.545 -5.894 3.663 1.00 94.00 80 THR A C 1
ATOM 662 O O . THR A 1 80 ? 3.753 -6.286 4.518 1.00 94.00 80 THR A O 1
ATOM 665 N N . ARG A 1 81 ? 5.494 -4.990 3.945 1.00 93.12 81 ARG A N 1
ATOM 666 C CA . ARG A 1 81 ? 5.625 -4.379 5.275 1.00 93.12 81 ARG A CA 1
ATOM 667 C C . ARG A 1 81 ? 4.374 -3.587 5.653 1.00 93.12 81 ARG A C 1
ATOM 669 O O . ARG A 1 81 ? 3.869 -3.765 6.756 1.00 93.12 81 ARG A O 1
ATOM 676 N N . VAL A 1 82 ? 3.815 -2.789 4.742 1.00 93.62 82 VAL A N 1
ATOM 677 C CA . VAL A 1 82 ? 2.552 -2.073 5.006 1.00 93.62 82 VAL A CA 1
ATOM 678 C C . VAL A 1 82 ? 1.395 -3.046 5.247 1.00 93.62 82 VAL A C 1
ATOM 680 O O . VAL A 1 82 ? 0.636 -2.848 6.189 1.00 93.62 82 VAL A O 1
ATOM 683 N N . LEU A 1 83 ? 1.286 -4.125 4.463 1.00 92.81 83 LEU A N 1
ATOM 684 C CA . LEU A 1 83 ? 0.283 -5.171 4.696 1.00 92.81 83 LEU A CA 1
ATOM 685 C C . LEU A 1 83 ? 0.429 -5.825 6.076 1.00 92.81 83 LEU A C 1
ATOM 687 O O . LEU A 1 83 ? -0.579 -6.095 6.721 1.00 92.81 83 LEU A O 1
ATOM 691 N N . SER A 1 84 ? 1.655 -6.052 6.559 1.00 91.25 84 SER A N 1
ATOM 692 C CA . SER A 1 84 ? 1.861 -6.646 7.887 1.00 91.25 84 SER A CA 1
ATOM 693 C C . SER A 1 84 ? 1.354 -5.769 9.036 1.00 91.25 84 SER A C 1
ATOM 695 O O . SER A 1 84 ? 0.870 -6.317 10.021 1.00 91.25 84 SER A O 1
ATOM 697 N N . LEU A 1 85 ? 1.348 -4.436 8.878 1.00 89.56 85 LEU A N 1
ATOM 698 C CA . LEU A 1 85 ? 0.767 -3.514 9.867 1.00 89.56 85 LEU A CA 1
ATOM 699 C C . LEU A 1 85 ? -0.740 -3.738 10.050 1.00 89.56 85 LEU A C 1
ATOM 701 O O . LEU A 1 85 ? -1.327 -3.322 11.040 1.00 89.56 85 LEU A O 1
ATOM 705 N N . PHE A 1 86 ? -1.405 -4.363 9.081 1.00 85.75 86 PHE A N 1
ATOM 706 C CA . PHE A 1 86 ? -2.847 -4.579 9.144 1.00 85.75 86 PHE A CA 1
ATOM 707 C C . PHE A 1 86 ? -3.218 -5.853 9.912 1.00 85.75 86 PHE A C 1
ATOM 709 O O . PHE A 1 86 ? -4.379 -6.015 10.278 1.00 85.75 86 PHE A O 1
ATOM 716 N N . ASN A 1 87 ? -2.244 -6.736 10.159 1.00 78.25 87 ASN A N 1
ATOM 717 C CA . ASN A 1 87 ? -2.420 -8.000 10.876 1.00 78.25 87 ASN A CA 1
ATOM 718 C C . ASN A 1 87 ? -2.063 -7.914 12.377 1.00 78.25 87 ASN A C 1
ATOM 720 O O . ASN A 1 87 ? -2.072 -8.944 13.048 1.00 78.25 87 ASN A O 1
ATOM 724 N N . THR A 1 88 ? -1.750 -6.720 12.898 1.00 65.12 88 THR A N 1
ATOM 725 C CA . THR A 1 88 ? -1.457 -6.441 14.324 1.00 65.12 88 THR A CA 1
ATOM 726 C C . THR A 1 88 ? -2.654 -5.874 15.091 1.00 65.12 88 THR A C 1
ATOM 728 O O . THR A 1 88 ? -2.962 -6.371 16.191 1.00 65.12 88 THR A O 1
#

Secondary structure (DSSP, 8-state):
-GGGGSGGGHHHHHHHHHHHHTS-HHHHHHHHHHHTTS-HHHHHHHHHHHHHHHHHHHS--TT-SPPPGGGGTTHHHHHHHHHHGGG-